Protein AF-A0A9W6A9F7-F1 (afdb_monomer)

pLDDT: mean 88.45, std 12.08, range [47.81, 97.75]

Solvent-accessible surface area (backbone atoms only — not comparable to full-atom values): 6933 Å² total; per-residue (Å²): 135,86,54,70,68,60,53,50,41,49,53,44,47,52,55,32,26,45,53,51,23,49,41,34,26,75,64,40,78,90,40,88,52,56,40,93,69,61,59,60,71,52,49,72,89,72,50,37,42,78,49,61,44,78,89,56,51,74,71,49,76,51,50,75,89,75,54,53,61,64,56,32,53,50,53,50,51,32,45,75,72,60,46,34,46,47,40,75,44,72,75,76,40,67,64,59,57,48,50,50,53,48,52,53,51,53,54,49,51,52,55,51,54,51,58,60,61,76,74,113

Structure (mmCIF, N/CA/C/O backbone):
data_AF-A0A9W6A9F7-F1
#
_entry.id   AF-A0A9W6A9F7-F1
#
loop_
_atom_site.group_PDB
_atom_site.id
_atom_site.type_symbol
_atom_site.label_atom_id
_atom_site.label_alt_id
_atom_site.label_comp_id
_atom_site.label_asym_id
_atom_site.label_entity_id
_atom_site.label_seq_id
_atom_site.pdbx_PDB_ins_code
_atom_site.Cartn_x
_atom_site.Cartn_y
_atom_site.Cartn_z
_atom_site.occupancy
_atom_site.B_iso_or_equiv
_atom_site.auth_seq_id
_atom_site.auth_comp_id
_atom_site.auth_asym_id
_atom_site.auth_atom_id
_atom_site.pdbx_PDB_model_num
ATOM 1 N N . MET A 1 1 ? 3.129 -8.636 -30.790 1.00 47.81 1 MET A N 1
ATOM 2 C CA . MET A 1 1 ? 4.539 -8.661 -30.333 1.00 47.81 1 MET A CA 1
ATOM 3 C C . MET A 1 1 ? 4.709 -7.669 -29.187 1.00 47.81 1 MET A C 1
ATOM 5 O O . MET A 1 1 ? 4.342 -6.515 -29.355 1.00 47.81 1 MET A O 1
ATOM 9 N N . SER A 1 2 ? 5.187 -8.089 -28.011 1.00 60.94 2 SER A N 1
ATOM 10 C CA . SER A 1 2 ? 5.415 -7.162 -26.888 1.00 60.94 2 SER A CA 1
ATOM 11 C C . SER A 1 2 ? 6.690 -6.348 -27.120 1.00 60.94 2 SER A C 1
ATOM 13 O O . SER A 1 2 ? 7.779 -6.919 -27.130 1.00 60.94 2 SER A O 1
ATOM 15 N N . ASN A 1 3 ? 6.548 -5.031 -27.284 1.00 78.94 3 ASN A N 1
ATOM 16 C CA . ASN A 1 3 ? 7.659 -4.080 -27.389 1.00 78.94 3 ASN A CA 1
ATOM 17 C C . ASN A 1 3 ? 8.548 -4.157 -26.118 1.00 78.94 3 ASN A C 1
ATOM 19 O O . ASN A 1 3 ? 7.986 -4.183 -25.016 1.00 78.94 3 ASN A O 1
ATOM 23 N N . PRO A 1 4 ? 9.893 -4.213 -26.226 1.00 76.12 4 PRO A N 1
ATOM 24 C CA . PRO A 1 4 ? 10.819 -4.226 -25.087 1.00 76.12 4 PRO A CA 1
ATOM 25 C C . PRO A 1 4 ? 10.493 -3.231 -23.962 1.00 76.12 4 PRO A C 1
ATOM 27 O O . PRO A 1 4 ? 10.542 -3.608 -22.793 1.00 76.12 4 PRO A O 1
ATOM 30 N N . GLY A 1 5 ? 10.047 -2.011 -24.287 1.00 75.75 5 GLY A N 1
ATOM 31 C CA . GLY A 1 5 ? 9.649 -1.018 -23.278 1.00 75.75 5 GLY A CA 1
ATOM 32 C C . GLY A 1 5 ? 8.469 -1.462 -22.400 1.00 75.75 5 GLY A C 1
ATOM 33 O O . GLY A 1 5 ? 8.479 -1.263 -21.185 1.00 75.75 5 GLY A O 1
ATOM 34 N N . ASN A 1 6 ? 7.486 -2.156 -22.981 1.00 79.50 6 ASN A N 1
ATOM 35 C CA . ASN A 1 6 ? 6.333 -2.682 -22.241 1.00 79.50 6 ASN A CA 1
ATOM 36 C C . ASN A 1 6 ? 6.716 -3.874 -21.358 1.00 79.50 6 ASN A C 1
ATOM 38 O O . ASN A 1 6 ? 6.148 -4.045 -20.279 1.00 79.50 6 ASN A O 1
ATOM 42 N N . LYS A 1 7 ? 7.687 -4.688 -21.796 1.00 84.44 7 LYS A N 1
ATOM 43 C CA . LYS A 1 7 ? 8.247 -5.767 -20.970 1.00 84.44 7 LYS A CA 1
ATOM 44 C C . LYS A 1 7 ? 8.987 -5.188 -19.766 1.00 84.44 7 LYS A C 1
ATOM 46 O O . LYS A 1 7 ? 8.731 -5.626 -18.650 1.00 84.44 7 LYS A O 1
ATOM 51 N N . ASN A 1 8 ? 9.813 -4.165 -19.986 1.00 88.19 8 ASN A N 1
ATOM 52 C CA . ASN A 1 8 ? 10.547 -3.501 -18.915 1.00 88.19 8 ASN A CA 1
ATOM 53 C C . ASN A 1 8 ? 9.595 -2.883 -17.882 1.00 88.19 8 ASN A C 1
ATOM 55 O O . ASN A 1 8 ? 9.690 -3.174 -16.697 1.00 88.19 8 ASN A O 1
ATOM 59 N N . ARG A 1 9 ? 8.584 -2.129 -18.336 1.00 88.38 9 ARG A N 1
ATOM 60 C CA . ARG A 1 9 ? 7.567 -1.554 -17.440 1.00 88.38 9 ARG A CA 1
ATOM 61 C C . ARG A 1 9 ? 6.843 -2.619 -16.614 1.00 88.38 9 ARG A C 1
ATOM 63 O O . ARG A 1 9 ? 6.527 -2.376 -15.453 1.00 88.38 9 ARG A O 1
ATOM 70 N N . ARG A 1 10 ? 6.556 -3.788 -17.198 1.00 90.62 10 ARG A N 1
ATOM 71 C CA . ARG A 1 10 ? 5.928 -4.895 -16.466 1.00 90.62 10 ARG A CA 1
ATOM 72 C C . ARG A 1 10 ? 6.836 -5.413 -15.350 1.00 90.62 10 ARG A C 1
ATOM 74 O O . ARG A 1 10 ? 6.352 -5.535 -14.233 1.00 90.62 10 ARG A O 1
ATOM 81 N N . ILE A 1 11 ? 8.107 -5.678 -15.650 1.00 92.62 11 ILE A N 1
ATOM 82 C CA . ILE A 1 11 ? 9.093 -6.151 -14.664 1.00 92.62 11 ILE A CA 1
ATOM 83 C C . ILE A 1 11 ? 9.212 -5.142 -13.519 1.00 92.62 11 ILE A C 1
ATOM 85 O O . ILE A 1 11 ? 9.083 -5.503 -12.356 1.00 92.62 11 ILE A O 1
ATOM 89 N N . GLU A 1 12 ? 9.356 -3.860 -13.848 1.00 94.19 12 GLU A N 1
ATOM 90 C CA . GLU A 1 12 ? 9.500 -2.800 -12.848 1.00 94.19 12 GLU A CA 1
ATOM 91 C C . GLU A 1 12 ? 8.270 -2.663 -11.946 1.00 94.19 12 GLU A C 1
ATOM 93 O O . GLU A 1 12 ? 8.399 -2.491 -10.731 1.00 94.19 12 GLU A O 1
ATOM 98 N N . ARG A 1 13 ? 7.072 -2.817 -12.520 1.00 94.81 13 ARG A N 1
ATOM 99 C CA . ARG A 1 13 ? 5.820 -2.846 -11.762 1.00 94.81 13 ARG A CA 1
ATOM 100 C C . ARG A 1 13 ? 5.747 -4.042 -10.818 1.00 94.81 13 ARG A C 1
ATOM 102 O O . ARG A 1 13 ? 5.282 -3.889 -9.691 1.00 94.81 13 ARG A O 1
ATOM 109 N N . ASP A 1 14 ? 6.139 -5.220 -11.290 1.00 95.19 14 ASP A N 1
ATOM 110 C CA . ASP A 1 14 ? 6.059 -6.454 -10.509 1.00 95.19 14 ASP A CA 1
ATOM 111 C C . ASP A 1 14 ? 7.066 -6.392 -9.338 1.00 95.19 14 ASP A C 1
ATOM 113 O O . ASP A 1 14 ? 6.663 -6.560 -8.187 1.00 95.19 14 ASP A O 1
ATOM 117 N N . ASN A 1 15 ? 8.299 -5.934 -9.585 1.00 95.81 15 ASN A N 1
ATOM 118 C CA . ASN A 1 15 ? 9.304 -5.662 -8.546 1.00 95.81 15 ASN A CA 1
ATOM 119 C C . ASN A 1 15 ? 8.834 -4.611 -7.519 1.00 95.81 15 ASN A C 1
ATOM 121 O O . ASN A 1 15 ? 9.072 -4.735 -6.320 1.00 95.81 15 ASN A O 1
ATOM 125 N N . CYS A 1 16 ? 8.171 -3.542 -7.975 1.00 97.06 16 CYS A N 1
ATOM 126 C CA . CYS A 1 16 ? 7.613 -2.517 -7.086 1.00 97.06 16 CYS A CA 1
ATOM 127 C C . CYS A 1 16 ? 6.518 -3.093 -6.178 1.00 97.06 16 CYS A C 1
ATOM 129 O O . CYS A 1 16 ? 6.500 -2.829 -4.977 1.00 97.06 16 CYS A O 1
ATOM 131 N N . ARG A 1 17 ? 5.638 -3.936 -6.726 1.00 97.38 17 ARG A N 1
ATOM 132 C CA . ARG A 1 17 ? 4.592 -4.616 -5.953 1.00 97.38 17 ARG A CA 1
ATOM 133 C C . ARG A 1 17 ? 5.150 -5.562 -4.902 1.00 97.38 17 ARG A C 1
ATOM 135 O O . ARG A 1 17 ? 4.605 -5.610 -3.804 1.00 97.38 17 ARG A O 1
ATOM 142 N N . GLU A 1 18 ? 6.212 -6.291 -5.222 1.00 97.75 18 GLU A N 1
ATOM 143 C CA . GLU A 1 18 ? 6.905 -7.145 -4.256 1.00 97.75 18 GLU A CA 1
ATOM 144 C C . GLU A 1 18 ? 7.505 -6.322 -3.115 1.00 97.75 18 GLU A C 1
ATOM 146 O O . GLU A 1 18 ? 7.294 -6.652 -1.950 1.00 97.75 18 GLU A O 1
ATOM 151 N N . ALA A 1 19 ? 8.168 -5.206 -3.428 1.00 97.75 19 ALA A N 1
ATOM 152 C CA . ALA A 1 19 ? 8.736 -4.318 -2.417 1.00 97.75 19 ALA A CA 1
ATOM 153 C C . ALA A 1 19 ? 7.665 -3.720 -1.488 1.00 97.75 19 ALA A C 1
ATOM 155 O O . ALA A 1 19 ? 7.834 -3.718 -0.270 1.00 97.75 19 ALA A O 1
ATOM 156 N N . LEU A 1 20 ? 6.542 -3.258 -2.046 1.00 97.69 20 LEU A N 1
ATOM 157 C CA . LEU A 1 20 ? 5.425 -2.724 -1.262 1.00 97.69 20 LEU A CA 1
ATOM 158 C C . LEU A 1 20 ? 4.765 -3.811 -0.401 1.00 97.69 20 LEU A C 1
ATOM 160 O O . LEU A 1 20 ? 4.478 -3.578 0.767 1.00 97.69 20 LEU A O 1
ATOM 164 N N . SER A 1 21 ? 4.546 -5.003 -0.966 1.00 97.50 21 SER A N 1
ATOM 165 C CA . SER A 1 21 ? 3.999 -6.165 -0.252 1.00 97.50 21 SER A CA 1
ATOM 166 C C . SER A 1 21 ? 4.877 -6.548 0.936 1.00 97.50 21 SER A C 1
ATOM 168 O O . SER A 1 21 ? 4.381 -6.708 2.051 1.00 97.50 21 SER A O 1
ATOM 170 N N . LYS A 1 22 ? 6.192 -6.611 0.710 1.00 97.06 22 LYS A N 1
ATOM 171 C CA . LYS A 1 22 ? 7.169 -6.865 1.761 1.00 97.06 22 LYS A CA 1
ATOM 172 C C . LYS A 1 22 ? 7.130 -5.778 2.833 1.00 97.06 22 LYS A C 1
ATOM 174 O O . LYS A 1 22 ? 7.095 -6.110 4.004 1.00 97.06 22 LYS A O 1
ATOM 179 N N . ASN A 1 23 ? 7.072 -4.499 2.458 1.00 97.44 23 ASN A N 1
ATOM 180 C CA . ASN A 1 23 ? 6.996 -3.412 3.436 1.00 97.44 23 ASN A CA 1
ATOM 181 C C . ASN A 1 23 ? 5.730 -3.485 4.302 1.00 97.44 23 ASN A C 1
ATOM 183 O O . ASN A 1 23 ? 5.808 -3.250 5.502 1.00 97.44 23 ASN A O 1
ATOM 187 N N . ILE A 1 24 ? 4.584 -3.858 3.719 1.00 96.88 24 ILE A N 1
ATOM 188 C CA . ILE A 1 24 ? 3.353 -4.105 4.483 1.00 96.88 24 ILE A CA 1
ATOM 189 C C . ILE A 1 24 ? 3.586 -5.198 5.525 1.00 96.88 24 ILE A C 1
ATOM 191 O O . ILE A 1 24 ? 3.236 -4.999 6.682 1.00 96.88 24 ILE A O 1
ATOM 195 N N . TYR A 1 25 ? 4.197 -6.314 5.130 1.00 95.88 25 TYR A N 1
ATOM 196 C CA . TYR A 1 25 ? 4.510 -7.405 6.050 1.00 95.88 25 TYR A CA 1
ATOM 197 C C . TYR A 1 25 ? 5.516 -6.984 7.131 1.00 95.88 25 TYR A C 1
ATOM 199 O O . TYR A 1 25 ? 5.280 -7.215 8.310 1.00 95.88 25 TYR A O 1
ATOM 207 N N . ASP A 1 26 ? 6.602 -6.312 6.749 1.00 95.62 26 ASP A N 1
ATOM 208 C CA . ASP A 1 26 ? 7.660 -5.881 7.667 1.00 95.62 26 ASP A CA 1
ATOM 209 C C . ASP A 1 26 ? 7.143 -4.861 8.703 1.00 95.62 26 ASP A C 1
ATOM 211 O O . ASP A 1 26 ? 7.601 -4.857 9.844 1.00 95.62 26 ASP A O 1
ATOM 215 N N . MET A 1 27 ? 6.196 -3.991 8.324 1.00 95.12 27 MET A N 1
ATOM 216 C CA . MET A 1 27 ? 5.614 -2.983 9.223 1.00 95.12 27 MET A CA 1
ATOM 217 C C . MET A 1 27 ? 4.428 -3.514 10.036 1.00 95.12 27 MET A C 1
ATOM 219 O O . MET A 1 27 ? 4.197 -3.063 11.158 1.00 95.12 27 MET A O 1
ATOM 223 N N . LEU A 1 28 ? 3.646 -4.432 9.465 1.00 93.25 28 LEU A N 1
ATOM 224 C CA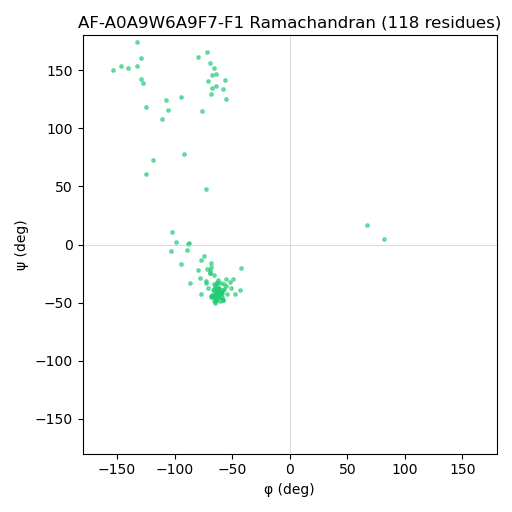 . LEU A 1 28 ? 2.380 -4.924 10.008 1.00 93.25 28 LEU A CA 1
ATOM 225 C C . LEU A 1 28 ? 2.447 -6.454 10.120 1.00 93.25 28 LEU A C 1
ATOM 227 O O . LEU A 1 28 ? 1.678 -7.137 9.462 1.00 93.25 28 LEU A O 1
ATOM 231 N N . SER A 1 29 ? 3.385 -6.986 10.908 1.00 86.19 29 SER A N 1
ATOM 232 C CA . SER A 1 29 ? 3.836 -8.396 10.964 1.00 86.19 29 SER A CA 1
ATOM 233 C C . SER A 1 29 ? 2.775 -9.514 10.915 1.00 86.19 29 SER A C 1
ATOM 235 O O . SER A 1 29 ? 3.098 -10.657 10.608 1.00 86.19 29 SER A O 1
ATOM 237 N N . ASP A 1 30 ? 1.517 -9.224 11.226 1.00 83.56 30 ASP A N 1
ATOM 238 C CA . ASP A 1 30 ? 0.351 -10.112 11.152 1.00 83.56 30 ASP A CA 1
ATOM 239 C C . ASP A 1 30 ? -0.350 -10.107 9.781 1.00 83.56 30 ASP A C 1
ATOM 241 O O . ASP A 1 30 ? -1.356 -10.792 9.583 1.00 83.56 30 ASP A O 1
ATOM 245 N N . LYS A 1 31 ? 0.159 -9.333 8.821 1.00 86.50 31 LYS A N 1
ATOM 246 C CA . LYS A 1 31 ? -0.541 -9.025 7.587 1.00 86.50 31 LYS A CA 1
ATOM 247 C C . LYS A 1 31 ? 0.242 -9.369 6.337 1.00 86.50 31 LYS A C 1
ATOM 249 O O . LYS A 1 31 ? 1.252 -8.761 5.993 1.00 86.50 31 LYS A O 1
ATOM 254 N N . VAL A 1 32 ? -0.345 -10.276 5.565 1.00 91.44 32 VAL A N 1
ATOM 255 C CA . VAL A 1 32 ? 0.193 -10.719 4.283 1.00 91.44 32 VAL A CA 1
ATOM 256 C C . VAL A 1 32 ? -0.709 -10.221 3.158 1.00 91.44 32 VAL A C 1
ATOM 258 O O . VAL A 1 32 ? -1.815 -10.717 2.955 1.00 91.44 32 VAL A O 1
ATOM 261 N N . VAL A 1 33 ? -0.229 -9.234 2.401 1.00 94.00 33 VAL A N 1
ATOM 262 C CA . VAL A 1 33 ? -0.891 -8.760 1.177 1.00 94.00 33 VAL A CA 1
ATOM 263 C C . VAL A 1 33 ? -0.098 -9.270 -0.013 1.00 94.00 33 VAL A C 1
ATOM 265 O O . VAL A 1 33 ? 1.045 -8.869 -0.203 1.00 94.00 33 VAL A O 1
ATOM 268 N N . ALA A 1 34 ? -0.693 -10.135 -0.836 1.00 96.00 34 ALA A N 1
ATOM 269 C CA . ALA A 1 34 ? -0.039 -10.614 -2.053 1.00 96.00 34 ALA A CA 1
ATOM 270 C C . ALA A 1 34 ? 0.364 -9.430 -2.963 1.00 96.00 34 ALA A C 1
ATOM 272 O O . ALA A 1 34 ? -0.438 -8.504 -3.116 1.00 96.00 34 ALA A O 1
ATOM 273 N N . PRO A 1 35 ? 1.527 -9.463 -3.646 1.00 96.25 35 PRO A N 1
ATOM 274 C CA . PRO A 1 35 ? 1.980 -8.369 -4.516 1.00 96.25 35 PRO A CA 1
ATOM 275 C C . PRO A 1 35 ? 0.927 -7.905 -5.538 1.00 96.25 35 PRO A C 1
ATOM 277 O O . PRO A 1 35 ? 0.749 -6.713 -5.782 1.00 96.25 35 PRO A O 1
ATOM 280 N N . SER A 1 36 ? 0.152 -8.838 -6.097 1.00 94.81 36 SER A N 1
ATOM 281 C CA . SER A 1 36 ? -0.925 -8.549 -7.056 1.00 94.81 36 SER A CA 1
ATOM 282 C C . SER A 1 36 ? -2.135 -7.816 -6.457 1.00 94.81 36 SER A C 1
ATOM 284 O O . SER A 1 36 ? -2.943 -7.268 -7.208 1.00 94.81 36 SER A O 1
ATOM 286 N N . LYS A 1 37 ? -2.266 -7.804 -5.126 1.00 95.19 37 LYS A N 1
ATOM 287 C CA . LYS A 1 37 ? -3.352 -7.176 -4.360 1.00 95.19 37 LYS A CA 1
ATOM 288 C C . LYS A 1 37 ? -2.948 -5.853 -3.711 1.00 95.19 37 LYS A C 1
ATOM 290 O O . LYS A 1 37 ? -3.811 -5.169 -3.171 1.00 95.19 37 LYS A O 1
ATOM 295 N N . VAL A 1 38 ? -1.674 -5.468 -3.789 1.00 96.06 38 VAL A N 1
ATOM 296 C CA . VAL A 1 38 ? -1.205 -4.177 -3.279 1.00 96.06 38 VAL A CA 1
ATOM 297 C C . VAL A 1 38 ? -1.856 -3.025 -4.051 1.00 96.06 38 VAL A C 1
ATOM 299 O O . VAL A 1 38 ? -1.932 -3.032 -5.284 1.00 96.06 38 VAL A O 1
ATOM 302 N N . ARG A 1 39 ? -2.296 -2.009 -3.308 1.00 95.62 39 ARG A N 1
ATOM 303 C CA . ARG A 1 39 ? -2.931 -0.782 -3.786 1.00 95.62 39 ARG A CA 1
ATOM 304 C C . ARG A 1 39 ? -2.190 0.415 -3.194 1.00 95.62 39 ARG A C 1
ATOM 306 O O . ARG A 1 39 ? -1.844 0.421 -2.018 1.00 95.62 39 ARG A O 1
ATOM 313 N N . LEU A 1 40 ? -1.985 1.451 -4.003 1.00 95.88 40 LEU A N 1
ATOM 314 C CA . LEU A 1 40 ? -1.495 2.747 -3.508 1.00 95.88 40 LEU A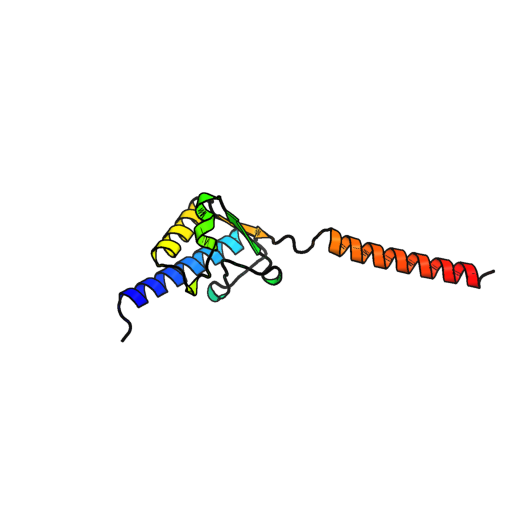 CA 1
ATOM 315 C C . LEU A 1 40 ? -2.611 3.574 -2.869 1.00 95.88 40 LEU A C 1
ATOM 317 O O . LEU A 1 40 ? -2.351 4.424 -2.034 1.00 95.88 40 LEU A O 1
ATOM 321 N N . GLN A 1 41 ? -3.857 3.277 -3.229 1.00 94.38 41 GLN A N 1
ATOM 322 C CA . GLN A 1 41 ? -5.059 3.847 -2.632 1.00 94.38 41 GLN A CA 1
ATOM 323 C C . GLN A 1 41 ? -5.857 2.691 -2.014 1.00 94.38 41 GLN A C 1
ATOM 325 O O . GLN A 1 41 ? -6.808 2.203 -2.634 1.00 94.38 41 GLN A O 1
ATOM 330 N N . PRO A 1 42 ? -5.383 2.128 -0.887 1.00 94.00 42 PRO A N 1
ATOM 331 C CA . PRO A 1 42 ? -6.089 1.058 -0.206 1.00 94.00 42 PRO A CA 1
ATOM 332 C C . PRO A 1 42 ? -7.402 1.578 0.381 1.00 94.00 42 PRO A C 1
ATOM 334 O O . PRO A 1 42 ? -7.521 2.726 0.805 1.00 94.00 42 PRO A O 1
ATOM 337 N N . SER A 1 43 ? -8.403 0.711 0.382 1.00 90.81 43 SER A N 1
ATOM 338 C CA . SER A 1 43 ? -9.654 0.924 1.092 1.00 90.81 43 SER A CA 1
ATOM 339 C C . SER A 1 43 ? -9.490 0.596 2.578 1.00 90.81 43 SER A C 1
ATOM 341 O O . SER A 1 43 ? -8.615 -0.191 2.948 1.00 90.81 43 SER A O 1
ATOM 343 N N . PRO A 1 44 ? -10.399 1.089 3.431 1.00 86.38 44 PRO A N 1
ATOM 344 C CA . PRO A 1 44 ? -10.475 0.675 4.821 1.00 86.38 44 PRO A CA 1
ATOM 345 C C . PRO A 1 44 ? -10.434 -0.849 5.044 1.00 86.38 44 PRO A C 1
ATOM 347 O O . PRO A 1 44 ? -9.702 -1.347 5.899 1.00 86.38 44 PRO A O 1
ATOM 350 N N . SER A 1 45 ? -11.163 -1.605 4.220 1.00 87.56 45 SER A N 1
ATOM 351 C CA . SER A 1 45 ? -11.215 -3.070 4.285 1.00 87.56 45 SER A CA 1
ATOM 352 C C . SER A 1 45 ? -9.914 -3.761 3.890 1.00 87.56 45 SER A C 1
ATOM 354 O O . SER A 1 45 ? -9.711 -4.917 4.251 1.00 87.56 45 SER A O 1
ATOM 356 N N . ASP A 1 46 ? -9.021 -3.079 3.165 1.00 90.38 46 ASP A N 1
ATOM 357 C CA . ASP A 1 46 ? -7.703 -3.636 2.879 1.00 90.38 46 ASP A CA 1
ATOM 358 C C . ASP A 1 46 ? -6.855 -3.693 4.150 1.00 90.38 46 ASP A C 1
ATOM 360 O O . ASP A 1 46 ? -5.933 -4.498 4.185 1.00 90.38 46 ASP A O 1
ATOM 364 N N . GLY A 1 47 ? -7.165 -2.886 5.181 1.00 90.12 47 GLY A N 1
ATOM 365 C CA . GLY A 1 47 ? -6.625 -2.906 6.548 1.00 90.12 47 GLY A CA 1
ATOM 366 C C . GLY A 1 47 ? -5.273 -2.196 6.746 1.00 90.12 47 GLY A C 1
ATOM 367 O O . GLY A 1 47 ? -4.589 -2.445 7.739 1.00 90.12 47 GLY A O 1
ATOM 368 N N . TYR A 1 48 ? -4.750 -1.540 5.709 1.00 94.19 48 TYR A N 1
ATOM 369 C CA . TYR A 1 48 ? -3.478 -0.810 5.739 1.00 94.19 48 TYR A CA 1
ATOM 370 C C . TYR A 1 48 ? -3.629 0.479 4.950 1.00 94.19 48 TYR A C 1
ATOM 372 O O . TYR A 1 48 ? -4.434 0.551 4.025 1.00 94.19 48 TYR A O 1
ATOM 380 N N . GLU A 1 49 ? -2.851 1.476 5.326 1.00 95.38 49 GLU A N 1
ATOM 381 C CA . GLU A 1 49 ? -2.735 2.747 4.628 1.00 95.38 49 GLU A CA 1
ATOM 382 C C . GLU A 1 49 ? -1.256 3.103 4.471 1.00 95.38 49 GLU A C 1
ATOM 384 O O . GLU A 1 49 ? -0.375 2.387 4.955 1.00 95.38 49 GLU A O 1
ATOM 389 N N . TRP A 1 50 ? -0.979 4.180 3.744 1.00 96.12 50 TRP A N 1
ATOM 390 C CA . TRP A 1 50 ? 0.381 4.644 3.507 1.00 96.12 50 TRP A CA 1
ATOM 391 C C . TRP A 1 50 ? 0.646 5.913 4.306 1.00 96.12 50 TRP A C 1
ATOM 393 O O . TRP A 1 50 ? -0.041 6.916 4.134 1.00 96.12 50 TRP A O 1
ATOM 403 N N . SER A 1 51 ? 1.688 5.877 5.132 1.00 95.50 51 SER A N 1
ATOM 404 C CA . SER A 1 51 ? 2.294 7.069 5.716 1.00 95.50 51 SER A CA 1
ATOM 405 C C . SER A 1 51 ? 3.466 7.489 4.836 1.00 95.50 51 SER A C 1
ATOM 407 O O . SER A 1 51 ? 4.335 6.669 4.530 1.00 95.50 51 SER A O 1
ATOM 409 N N . TYR A 1 52 ? 3.483 8.747 4.405 1.00 96.31 52 TYR A N 1
ATOM 410 C CA . TYR A 1 52 ? 4.504 9.271 3.505 1.00 96.31 52 TYR A CA 1
ATOM 411 C C . TYR A 1 52 ? 4.818 10.743 3.778 1.00 96.31 52 TYR A C 1
ATOM 413 O O . TYR A 1 52 ? 3.971 11.493 4.267 1.00 96.31 52 TYR A O 1
ATOM 421 N N . LYS A 1 53 ? 6.042 11.169 3.444 1.00 94.81 53 LYS A N 1
ATOM 422 C CA . LYS A 1 53 ? 6.421 12.592 3.436 1.00 94.81 53 LYS A CA 1
ATOM 423 C C . LYS A 1 53 ? 5.645 13.345 2.353 1.00 94.81 53 LYS A C 1
ATOM 425 O O . LYS A 1 53 ? 5.315 12.780 1.314 1.00 94.81 53 LYS A O 1
ATOM 430 N N . GLU A 1 54 ? 5.406 14.641 2.555 1.00 93.00 54 GLU A N 1
ATOM 431 C CA . GLU A 1 54 ? 4.658 15.470 1.596 1.00 93.00 54 GLU A CA 1
ATOM 432 C C . GLU A 1 54 ? 5.284 15.472 0.186 1.00 93.00 54 GLU A C 1
ATOM 434 O O . GLU A 1 54 ? 4.548 15.444 -0.806 1.00 93.00 54 GLU A O 1
ATOM 439 N N . SER A 1 55 ? 6.621 15.392 0.093 1.00 93.38 55 SER A N 1
ATOM 440 C CA . SER A 1 55 ? 7.365 15.251 -1.171 1.00 93.38 55 SER A CA 1
ATOM 441 C C . SER A 1 55 ? 6.911 14.042 -2.000 1.00 93.38 55 SER A C 1
ATOM 443 O O . SER A 1 55 ? 6.793 14.134 -3.222 1.00 93.38 55 SER A O 1
ATOM 445 N N . GLU A 1 56 ? 6.542 12.947 -1.335 1.00 95.31 56 GLU A N 1
ATOM 446 C CA . GLU A 1 56 ? 6.158 11.674 -1.957 1.00 95.31 56 GLU A CA 1
ATOM 447 C C . GLU A 1 56 ? 4.659 11.584 -2.273 1.00 95.31 56 GLU A C 1
ATOM 449 O O . GLU A 1 56 ? 4.202 10.629 -2.903 1.00 95.31 56 GLU A O 1
ATOM 454 N N . SER A 1 57 ? 3.859 12.582 -1.874 1.00 94.12 57 SER A N 1
ATOM 455 C CA . SER A 1 57 ? 2.395 12.568 -2.039 1.00 94.12 57 SER A CA 1
ATOM 456 C C . SER A 1 57 ? 1.946 12.350 -3.487 1.00 94.12 57 SER A C 1
ATOM 458 O O . SER A 1 57 ? 0.891 11.772 -3.757 1.00 94.12 57 SER A O 1
ATOM 460 N N . HIS A 1 58 ? 2.756 12.795 -4.445 1.00 94.44 58 HIS A N 1
ATOM 461 C CA . HIS A 1 58 ? 2.475 12.672 -5.865 1.00 94.44 58 HIS A CA 1
ATOM 462 C C . HIS A 1 58 ? 2.464 11.209 -6.353 1.00 94.44 58 HIS A C 1
ATOM 464 O O . HIS A 1 58 ? 1.731 10.902 -7.299 1.00 94.44 58 HIS A O 1
ATOM 470 N N . LEU A 1 59 ? 3.182 10.302 -5.678 1.00 95.94 59 LEU A N 1
ATOM 471 C CA . LEU A 1 59 ? 3.241 8.872 -6.004 1.00 95.94 59 LEU A CA 1
ATOM 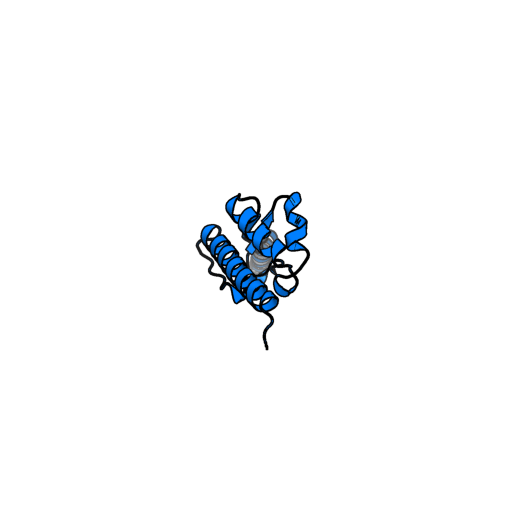472 C C . LEU A 1 59 ? 1.920 8.143 -5.712 1.00 95.94 59 LEU A C 1
ATOM 474 O O . LEU A 1 59 ? 1.610 7.150 -6.368 1.00 95.94 59 LEU A O 1
ATOM 478 N N . PHE A 1 60 ? 1.105 8.665 -4.790 1.00 95.75 60 PHE A N 1
ATOM 479 C CA . PHE A 1 60 ? -0.149 8.046 -4.334 1.00 95.75 60 PHE A CA 1
ATOM 480 C C . PHE A 1 60 ? -1.406 8.617 -5.009 1.00 95.75 60 PHE A C 1
ATOM 482 O O . PHE A 1 60 ? -2.527 8.189 -4.729 1.00 95.75 60 PHE A O 1
ATOM 489 N N . LYS A 1 61 ? -1.248 9.561 -5.947 1.00 94.00 61 LYS A N 1
ATOM 490 C CA . LYS A 1 61 ? -2.376 10.179 -6.673 1.00 94.00 61 LYS A CA 1
ATOM 491 C C . LYS A 1 61 ? -3.042 9.239 -7.681 1.00 94.00 61 LYS A C 1
ATOM 493 O O . LYS A 1 61 ? -4.178 9.486 -8.075 1.00 94.00 61 LYS A O 1
ATOM 498 N N . LYS A 1 62 ? -2.337 8.195 -8.126 1.00 94.19 62 LYS A N 1
ATOM 499 C CA . LYS A 1 62 ? -2.790 7.267 -9.171 1.00 94.19 62 LYS A CA 1
ATOM 500 C C . LYS A 1 62 ? -2.572 5.811 -8.761 1.00 94.19 62 LYS A C 1
ATOM 502 O O . LYS A 1 62 ? -1.645 5.519 -8.004 1.00 94.19 62 LYS A O 1
ATOM 507 N N . PRO A 1 63 ? -3.369 4.869 -9.291 1.00 94.19 63 PRO A N 1
ATOM 508 C CA . PRO A 1 63 ? -3.156 3.449 -9.049 1.00 94.19 63 PRO A CA 1
ATOM 509 C C . PRO A 1 63 ? -1.884 2.934 -9.742 1.00 94.19 63 PRO A C 1
ATOM 511 O O . PRO A 1 63 ? -1.462 3.446 -10.781 1.00 94.19 63 PRO A O 1
ATOM 514 N N . LEU A 1 64 ? -1.319 1.834 -9.223 1.00 92.88 64 LEU A N 1
ATOM 515 C CA . LEU A 1 64 ? -0.098 1.202 -9.755 1.00 92.88 64 LEU A CA 1
ATOM 516 C C . LEU A 1 64 ? -0.162 0.906 -11.257 1.00 92.88 64 LEU A C 1
ATOM 518 O O . LEU A 1 64 ? 0.865 0.934 -11.923 1.00 92.88 64 LEU A O 1
ATOM 522 N N . SER A 1 65 ? -1.335 0.590 -11.808 1.00 89.62 65 SER A N 1
ATOM 523 C CA . SER A 1 65 ? -1.510 0.307 -13.239 1.00 89.62 65 SER A CA 1
ATOM 524 C C . SER A 1 65 ? -1.172 1.500 -14.135 1.00 89.62 65 SER A C 1
ATOM 526 O O . SER A 1 65 ? -0.689 1.302 -15.251 1.00 89.62 65 SER A O 1
ATOM 528 N N . GLU A 1 66 ? -1.385 2.718 -13.643 1.00 92.31 66 GLU A N 1
ATOM 529 C CA . GLU A 1 66 ? -1.244 3.954 -14.415 1.00 92.31 66 GLU A CA 1
ATOM 530 C C . GLU A 1 66 ? 0.136 4.601 -14.270 1.00 92.31 66 GLU A C 1
ATOM 532 O O . GLU A 1 66 ? 0.524 5.414 -15.108 1.00 92.31 66 GLU A O 1
ATOM 537 N N . LEU A 1 67 ? 0.906 4.208 -13.256 1.00 92.88 67 LEU A N 1
ATOM 538 C CA . LEU A 1 67 ? 2.218 4.782 -12.974 1.00 92.88 67 LEU A CA 1
ATOM 539 C C . LEU A 1 67 ? 3.252 4.530 -14.073 1.00 92.88 67 LEU A C 1
ATOM 541 O O . LEU A 1 67 ? 3.262 3.488 -14.724 1.00 92.88 67 LEU A O 1
ATOM 545 N N . SER A 1 68 ? 4.156 5.491 -14.254 1.00 93.00 68 SER A N 1
ATOM 546 C CA . SER A 1 68 ? 5.306 5.336 -15.143 1.00 93.00 68 SER A CA 1
ATOM 547 C C . SER A 1 68 ? 6.346 4.374 -14.552 1.00 93.00 68 SER A C 1
ATOM 549 O O . SER A 1 68 ? 6.329 4.079 -13.358 1.00 93.00 68 SER A O 1
ATOM 551 N N . THR A 1 69 ? 7.290 3.921 -15.380 1.00 93.69 69 THR A N 1
ATOM 552 C CA . THR A 1 69 ? 8.433 3.132 -14.902 1.00 93.69 69 THR A CA 1
ATOM 553 C C . THR A 1 69 ? 9.252 3.883 -13.848 1.00 93.69 69 THR A C 1
ATOM 555 O O . THR A 1 69 ? 9.657 3.279 -12.861 1.00 93.69 69 THR A O 1
ATOM 558 N N . ASN A 1 70 ? 9.440 5.196 -14.015 1.00 94.12 70 ASN A N 1
ATOM 559 C CA . ASN A 1 70 ? 10.196 6.012 -13.063 1.00 94.12 70 ASN A CA 1
ATOM 560 C C . ASN A 1 70 ? 9.498 6.067 -11.703 1.00 94.12 70 ASN A C 1
ATOM 562 O O . ASN A 1 70 ? 10.154 5.887 -10.687 1.00 94.12 70 ASN A O 1
ATOM 566 N N . ASN A 1 71 ? 8.168 6.186 -11.684 1.00 96.44 71 ASN A N 1
ATOM 567 C CA . ASN A 1 71 ? 7.408 6.203 -10.434 1.00 96.44 71 ASN A CA 1
ATOM 568 C C . ASN A 1 71 ? 7.551 4.871 -9.669 1.00 96.44 71 ASN A C 1
ATOM 570 O O . ASN A 1 71 ? 7.532 4.865 -8.445 1.00 96.44 71 ASN A O 1
ATOM 574 N N . TYR A 1 72 ? 7.695 3.731 -10.364 1.00 95.88 72 TYR A N 1
ATOM 575 C CA . TYR A 1 72 ? 7.971 2.448 -9.699 1.00 95.88 72 TYR A CA 1
ATOM 576 C C . TYR A 1 72 ? 9.351 2.416 -9.044 1.00 95.88 72 TYR A C 1
ATOM 578 O O . TYR A 1 72 ? 9.493 1.844 -7.965 1.00 95.88 72 TYR A O 1
ATOM 586 N N . ILE A 1 73 ? 10.360 2.998 -9.697 1.00 94.94 73 ILE A N 1
ATOM 587 C CA . ILE A 1 73 ? 11.717 3.106 -9.153 1.00 94.94 73 ILE A CA 1
ATOM 588 C C . ILE A 1 73 ? 11.703 4.028 -7.931 1.00 94.94 73 ILE A C 1
ATOM 590 O O . ILE A 1 73 ? 12.176 3.629 -6.873 1.00 94.94 73 ILE A O 1
ATOM 594 N N . GLU A 1 74 ? 11.083 5.199 -8.056 1.00 96.88 74 GLU A N 1
ATOM 595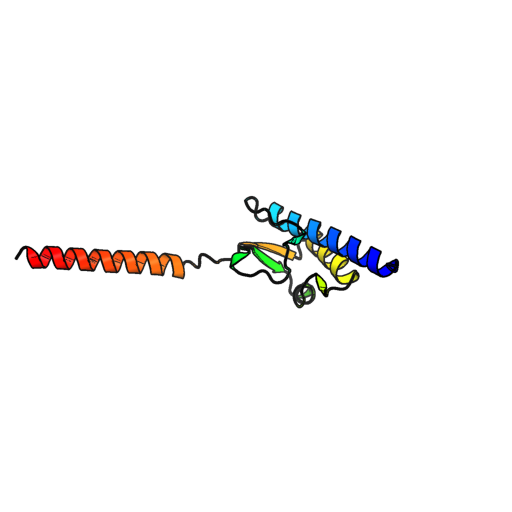 C CA . GLU A 1 74 ? 10.956 6.199 -6.993 1.00 96.88 74 GLU A CA 1
ATOM 596 C C . GLU A 1 74 ? 10.233 5.641 -5.762 1.00 96.88 74 GLU A C 1
ATOM 598 O O . GLU A 1 74 ? 10.756 5.733 -4.657 1.00 96.88 74 GLU A O 1
ATOM 603 N N . LEU A 1 75 ? 9.117 4.923 -5.948 1.00 97.12 75 LEU A N 1
ATOM 604 C CA . LEU A 1 75 ? 8.440 4.205 -4.859 1.00 97.12 75 LEU A CA 1
ATOM 605 C C . LEU A 1 75 ? 9.381 3.245 -4.119 1.00 97.12 75 LEU A C 1
ATOM 607 O O . LEU A 1 75 ? 9.337 3.153 -2.895 1.00 97.12 75 LEU A O 1
ATOM 611 N N . ARG A 1 76 ? 10.231 2.502 -4.839 1.00 97.00 76 ARG A N 1
ATOM 612 C CA . ARG A 1 76 ? 11.164 1.563 -4.199 1.00 97.00 76 ARG A CA 1
ATOM 613 C C . ARG A 1 76 ? 12.283 2.267 -3.444 1.00 97.00 76 ARG A C 1
ATOM 615 O O . ARG A 1 76 ? 12.676 1.763 -2.397 1.00 97.00 76 ARG A O 1
ATOM 622 N N . GLU A 1 77 ? 12.801 3.381 -3.950 1.00 97.31 77 GLU A N 1
ATOM 623 C CA . GLU A 1 77 ? 13.809 4.163 -3.224 1.00 97.31 77 GLU A CA 1
ATOM 624 C C . GLU A 1 77 ? 13.198 4.818 -1.981 1.00 97.31 77 GLU A C 1
ATOM 626 O O . GLU A 1 77 ? 13.721 4.642 -0.882 1.00 97.31 77 GLU A O 1
ATOM 631 N N . ALA A 1 78 ? 12.012 5.417 -2.104 1.00 97.06 78 ALA A N 1
ATOM 632 C CA . ALA A 1 78 ? 11.301 6.006 -0.974 1.00 97.06 78 ALA A CA 1
ATOM 633 C C . ALA A 1 78 ? 10.983 4.978 0.134 1.00 97.06 78 ALA A C 1
ATOM 635 O O . ALA A 1 78 ? 11.018 5.315 1.320 1.00 97.06 78 ALA A O 1
ATOM 636 N N . LEU A 1 79 ? 10.717 3.711 -0.226 1.00 96.69 79 LEU A N 1
ATOM 637 C CA . LEU A 1 79 ? 10.583 2.609 0.741 1.00 96.69 79 LEU A CA 1
ATOM 638 C C . LEU A 1 79 ? 11.892 2.335 1.489 1.00 96.69 79 LEU A C 1
ATOM 640 O O . LEU A 1 79 ? 11.870 2.145 2.704 1.00 96.69 79 LEU A O 1
ATOM 644 N N . LYS A 1 80 ? 13.027 2.291 0.781 1.00 96.06 80 LYS A N 1
ATOM 645 C CA . LYS A 1 80 ? 14.347 2.031 1.385 1.00 96.06 80 LYS A CA 1
ATOM 646 C C . LYS A 1 80 ? 14.775 3.158 2.317 1.00 96.06 80 LYS A C 1
ATOM 648 O O . LYS A 1 80 ? 15.351 2.896 3.367 1.00 96.06 80 LYS A O 1
ATOM 653 N N . GLU A 1 81 ? 14.473 4.397 1.945 1.00 95.94 81 GLU A N 1
ATOM 654 C CA . GLU A 1 81 ? 14.753 5.587 2.751 1.00 95.94 81 GLU A CA 1
ATOM 655 C C . GLU A 1 81 ? 13.800 5.741 3.948 1.00 95.94 81 GLU A C 1
ATOM 657 O O . GLU A 1 81 ? 13.995 6.617 4.793 1.00 95.94 81 GLU A O 1
ATOM 662 N N . GLY A 1 82 ? 12.737 4.931 4.015 1.00 94.81 82 GLY A N 1
ATOM 663 C CA . GLY A 1 82 ? 11.677 5.069 5.013 1.00 94.81 82 GLY A CA 1
ATOM 664 C C . GLY A 1 82 ? 10.844 6.344 4.842 1.00 94.81 82 GLY A C 1
ATOM 665 O O . GLY A 1 82 ? 10.141 6.749 5.769 1.00 94.81 82 GLY A O 1
ATOM 666 N N . ALA A 1 83 ? 10.917 6.993 3.675 1.00 96.75 83 ALA A N 1
ATOM 667 C CA . ALA A 1 83 ? 10.091 8.145 3.326 1.00 96.75 83 ALA A CA 1
ATOM 668 C C . ALA A 1 83 ? 8.624 7.753 3.118 1.00 96.75 83 ALA A C 1
ATOM 670 O O . ALA A 1 83 ? 7.742 8.593 3.312 1.00 96.75 83 ALA A O 1
ATOM 671 N N . ILE A 1 84 ? 8.379 6.484 2.773 1.00 97.19 84 ILE A N 1
ATOM 672 C CA . ILE A 1 84 ? 7.055 5.867 2.730 1.00 97.19 84 ILE A CA 1
ATOM 673 C C . ILE A 1 84 ? 7.052 4.550 3.509 1.00 97.19 84 ILE A C 1
ATOM 675 O O . ILE A 1 84 ? 8.023 3.792 3.475 1.00 97.19 84 ILE A O 1
ATOM 679 N N . LYS A 1 85 ? 5.955 4.267 4.212 1.00 96.69 85 LYS A N 1
ATOM 680 C CA . LYS A 1 85 ? 5.761 3.011 4.945 1.00 96.69 85 LYS A CA 1
ATOM 681 C C . LYS A 1 85 ? 4.286 2.671 5.096 1.00 96.69 85 LYS A C 1
ATOM 683 O O . LYS A 1 85 ? 3.441 3.564 5.175 1.00 96.69 85 LYS A O 1
ATOM 688 N N . ALA A 1 86 ? 3.985 1.382 5.165 1.00 96.62 86 ALA A N 1
ATOM 689 C CA . ALA A 1 86 ? 2.650 0.920 5.504 1.00 96.62 86 ALA A CA 1
ATOM 690 C C . ALA A 1 86 ? 2.339 1.179 6.988 1.00 96.62 86 ALA A C 1
ATOM 692 O O . ALA A 1 86 ? 3.185 0.975 7.860 1.00 96.62 86 ALA A O 1
ATOM 693 N N . THR A 1 87 ? 1.110 1.590 7.278 1.00 94.44 87 THR A N 1
ATOM 694 C CA . THR A 1 87 ? 0.561 1.717 8.634 1.00 94.44 87 THR A CA 1
ATOM 695 C C . THR A 1 87 ? -0.778 0.992 8.721 1.00 94.44 87 THR A C 1
ATOM 697 O O . THR A 1 87 ? -1.401 0.678 7.703 1.00 94.44 87 THR A O 1
ATOM 700 N N . ARG A 1 88 ? -1.224 0.664 9.939 1.00 90.81 88 ARG A N 1
ATOM 701 C CA . ARG A 1 88 ? -2.563 0.096 10.138 1.00 90.81 88 ARG A CA 1
ATOM 702 C C . ARG A 1 8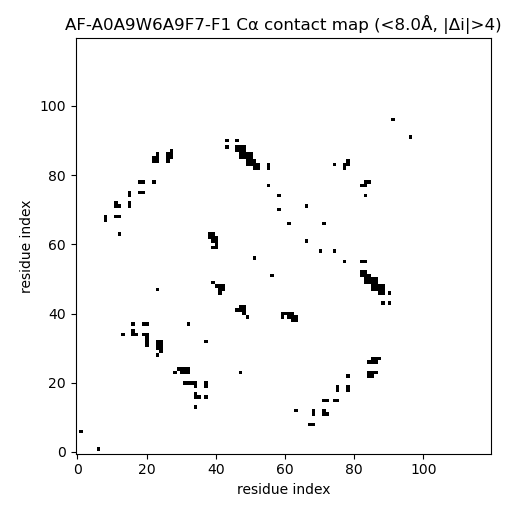8 ? -3.595 1.163 9.812 1.00 90.81 88 ARG A C 1
ATOM 704 O O . ARG A 1 88 ? -3.485 2.280 10.300 1.00 90.81 88 ARG A O 1
ATOM 711 N N . THR A 1 89 ? -4.622 0.801 9.054 1.00 85.38 89 THR A N 1
ATOM 712 C CA . THR A 1 89 ? -5.812 1.650 8.990 1.00 85.38 89 THR A CA 1
ATOM 713 C C . THR A 1 89 ? -6.519 1.607 10.338 1.00 85.38 89 THR A C 1
ATOM 715 O O . THR A 1 89 ? -6.832 0.518 10.824 1.00 85.38 89 THR A O 1
ATOM 718 N N . HIS A 1 90 ? -6.834 2.764 10.905 1.00 64.31 90 HIS A N 1
ATOM 719 C CA . HIS A 1 90 ? -7.579 2.910 12.159 1.00 64.31 90 HIS A CA 1
ATOM 720 C C . HIS A 1 90 ? -9.084 2.581 12.018 1.00 64.31 90 HIS A C 1
ATOM 722 O O . HIS A 1 90 ? -9.937 3.360 12.431 1.00 64.31 90 HIS A O 1
ATOM 728 N N . ASN A 1 91 ? -9.441 1.452 11.396 1.00 57.47 91 ASN A N 1
ATOM 729 C CA . ASN A 1 91 ? -10.845 1.121 11.102 1.00 57.47 91 ASN A CA 1
ATOM 730 C C . ASN A 1 91 ? -11.595 0.396 12.215 1.00 57.47 91 ASN A C 1
ATOM 732 O O . ASN A 1 91 ? -12.791 0.160 12.079 1.00 57.47 91 ASN A O 1
ATOM 736 N N . GLU A 1 92 ? -10.954 0.156 13.348 1.00 52.41 92 GLU A N 1
ATOM 737 C CA . GLU A 1 92 ? -11.660 0.201 14.623 1.00 52.41 92 GLU A CA 1
ATOM 738 C C . GLU A 1 92 ? -11.499 1.627 15.130 1.00 52.41 92 GLU A C 1
ATOM 740 O O . GLU A 1 92 ? -10.634 1.936 15.945 1.00 52.41 92 GLU A O 1
ATOM 745 N N . SER A 1 93 ? -12.286 2.551 14.569 1.00 48.88 93 SER A N 1
ATOM 746 C CA . SER A 1 93 ? -12.461 3.831 15.242 1.00 48.88 93 SER A CA 1
ATOM 747 C C . SER A 1 93 ? -12.948 3.488 16.653 1.00 48.88 93 SER A C 1
ATOM 749 O O . SER A 1 93 ? -13.961 2.783 16.750 1.00 48.88 93 SER A O 1
ATOM 751 N N . PRO A 1 94 ? -12.278 3.952 17.726 1.00 54.88 94 PRO A N 1
ATOM 752 C CA . PRO A 1 94 ? -12.748 3.745 19.092 1.00 54.88 94 PRO A CA 1
ATOM 753 C C . PRO A 1 94 ? -14.224 4.122 19.236 1.00 54.88 94 PRO A C 1
ATOM 755 O O . PRO A 1 94 ? -14.951 3.472 19.972 1.00 54.88 94 PRO A O 1
ATOM 758 N N . ASP A 1 95 ? -14.709 5.082 18.440 1.00 61.78 95 ASP A N 1
ATOM 759 C CA . ASP A 1 95 ? -16.116 5.473 18.392 1.00 61.78 95 ASP A CA 1
ATOM 760 C C . ASP A 1 95 ? -17.057 4.354 17.938 1.00 61.78 95 ASP A C 1
ATOM 762 O O . ASP A 1 95 ? -18.201 4.321 18.375 1.00 61.78 95 ASP A O 1
ATOM 766 N N . THR A 1 96 ? -16.642 3.448 17.050 1.00 65.44 96 THR A N 1
ATOM 767 C CA . THR A 1 96 ? -17.520 2.374 16.552 1.00 65.44 96 THR A CA 1
ATOM 768 C C . THR A 1 96 ? -17.661 1.261 17.580 1.00 65.44 96 THR A C 1
ATOM 770 O O . THR A 1 96 ? -18.775 0.793 17.817 1.00 65.44 96 THR A O 1
ATOM 773 N N . GLU A 1 97 ? -16.565 0.869 18.229 1.00 73.56 97 GLU A N 1
ATOM 774 C CA . GLU A 1 97 ? -16.616 -0.074 19.350 1.00 73.56 97 GLU A CA 1
ATOM 775 C C . GLU A 1 97 ? -17.321 0.541 20.557 1.00 73.56 97 GLU A C 1
ATOM 777 O O . GLU A 1 97 ? -18.227 -0.070 21.118 1.00 73.56 97 GLU A O 1
ATOM 782 N N . TRP A 1 98 ? -17.005 1.793 20.889 1.00 76.31 98 TRP A N 1
ATOM 783 C CA . TRP A 1 98 ? -17.663 2.535 21.958 1.00 76.31 98 TRP A CA 1
ATOM 784 C C . TRP A 1 98 ? -19.164 2.702 21.709 1.00 76.31 98 TRP A C 1
ATOM 786 O O . TRP A 1 98 ? -19.957 2.525 22.627 1.00 76.31 98 TRP A O 1
ATOM 796 N N . ARG A 1 99 ? -19.592 2.983 20.469 1.00 79.50 99 ARG A N 1
ATOM 797 C CA . ARG A 1 99 ? -21.022 3.046 20.109 1.00 79.50 99 ARG A CA 1
ATOM 798 C C . ARG A 1 99 ? -21.716 1.696 20.261 1.00 79.50 99 ARG A C 1
ATOM 800 O O . ARG A 1 99 ? -22.852 1.677 20.722 1.00 79.50 99 ARG A O 1
ATOM 807 N N . LYS A 1 100 ? -21.058 0.589 19.897 1.00 84.69 100 LYS A N 1
ATOM 808 C CA . LYS A 1 100 ? -21.603 -0.764 20.100 1.00 84.69 100 LYS A CA 1
ATOM 809 C C . LYS A 1 100 ? -21.742 -1.087 21.586 1.00 84.69 100 LYS A C 1
ATOM 811 O O . LYS A 1 100 ? -22.834 -1.441 22.015 1.00 84.69 100 LYS A O 1
ATOM 816 N N . LEU A 1 101 ? -20.680 -0.879 22.365 1.00 88.25 101 LEU A N 1
ATOM 817 C CA . LEU A 1 101 ? -20.678 -1.101 23.814 1.00 88.25 101 LEU A CA 1
ATOM 818 C C . LEU A 1 101 ? -21.717 -0.228 24.523 1.00 88.25 101 LEU A C 1
ATOM 820 O O . LEU A 1 101 ? -22.427 -0.698 25.407 1.00 88.25 101 LEU A O 1
ATOM 824 N N . LYS A 1 102 ? -21.854 1.035 24.105 1.00 92.06 102 LYS A N 1
ATOM 825 C CA . LYS A 1 102 ? -22.868 1.944 24.639 1.00 92.06 102 LYS A CA 1
ATOM 826 C C . LYS A 1 102 ? -24.285 1.457 24.334 1.00 92.06 102 LYS A C 1
ATOM 828 O O . LYS A 1 102 ? -25.107 1.426 25.238 1.00 92.06 102 LYS A O 1
ATOM 833 N N . ALA A 1 103 ? -24.555 1.025 23.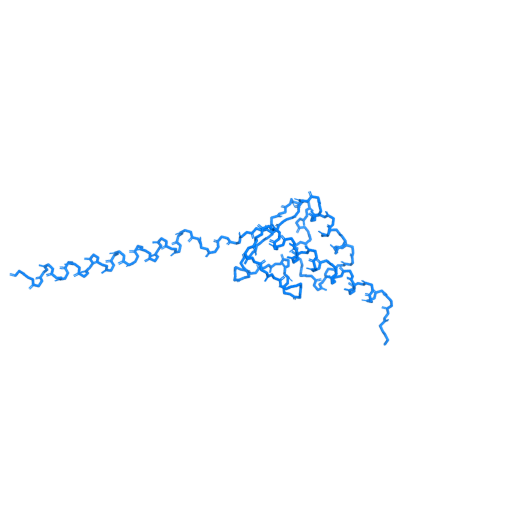102 1.00 91.38 103 ALA A N 1
ATOM 834 C CA . ALA A 1 103 ? -25.861 0.480 22.734 1.00 91.38 103 ALA A CA 1
ATOM 835 C C . ALA A 1 103 ? -26.197 -0.817 23.497 1.00 91.38 103 ALA A C 1
ATOM 837 O O . ALA A 1 103 ? -27.341 -1.007 23.909 1.00 91.38 103 ALA A O 1
ATOM 838 N N . GLU A 1 104 ? -25.214 -1.696 23.718 1.00 94.56 104 GLU A N 1
ATOM 839 C CA . GLU A 1 104 ? -25.386 -2.896 24.549 1.00 94.56 104 GLU A CA 1
ATOM 840 C C . GLU A 1 104 ? -25.690 -2.551 26.010 1.00 94.56 104 GLU A C 1
ATOM 842 O O . GLU A 1 104 ? -26.596 -3.149 26.598 1.00 94.56 104 GLU A O 1
ATOM 847 N N . LEU A 1 105 ? -24.972 -1.577 26.579 1.00 94.69 105 LEU A N 1
ATOM 848 C CA . LEU A 1 105 ? -25.186 -1.108 27.946 1.00 94.69 105 LEU A CA 1
ATOM 849 C C . LEU A 1 105 ? -26.571 -0.471 28.110 1.00 94.69 105 LEU A C 1
ATOM 851 O O . LEU A 1 105 ? -27.302 -0.847 29.022 1.00 94.69 105 LEU A O 1
ATOM 855 N N . ASP A 1 106 ? -26.961 0.424 27.200 1.00 94.00 106 ASP A N 1
ATOM 856 C CA . ASP A 1 106 ? -28.281 1.066 27.209 1.00 94.00 106 ASP A CA 1
ATOM 857 C C . ASP A 1 106 ? -29.400 0.009 27.111 1.00 94.00 106 ASP A C 1
ATOM 859 O O . ASP A 1 106 ? -30.379 0.046 27.858 1.00 94.00 106 ASP A O 1
ATOM 863 N N . GLY A 1 107 ? -29.228 -1.003 26.252 1.00 95.06 107 GLY A N 1
ATOM 864 C CA . GLY A 1 107 ? -30.160 -2.125 26.150 1.00 95.06 107 GLY A CA 1
ATOM 865 C C . GLY A 1 107 ? -30.220 -2.992 27.414 1.00 95.06 107 GLY A C 1
ATOM 866 O O . GLY A 1 107 ? -31.290 -3.490 27.761 1.00 95.06 107 GLY A O 1
ATOM 867 N N . ALA A 1 108 ? -29.097 -3.187 28.110 1.00 94.12 108 ALA A N 1
ATOM 868 C CA . ALA A 1 108 ? -29.064 -3.905 29.383 1.00 94.12 108 ALA A CA 1
ATOM 869 C C . ALA A 1 108 ? -29.783 -3.135 30.496 1.00 94.12 108 ALA A C 1
ATOM 871 O O . ALA A 1 108 ? -30.577 -3.735 31.218 1.00 94.12 108 ALA A O 1
ATOM 872 N N . CYS A 1 109 ? -29.570 -1.821 30.586 1.00 91.19 109 CYS A N 1
ATOM 873 C CA . CYS A 1 109 ? -30.259 -0.956 31.543 1.00 91.19 109 CYS A CA 1
ATOM 874 C C . CYS A 1 109 ? -31.781 -0.982 31.349 1.00 91.19 109 CYS A C 1
ATOM 876 O O . CYS A 1 10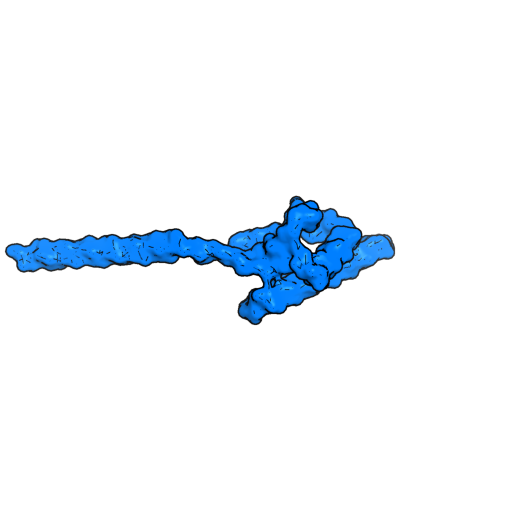9 ? -32.513 -1.101 32.327 1.00 91.19 109 CYS A O 1
ATOM 878 N N . ASN A 1 110 ? -32.260 -0.951 30.101 1.00 90.31 110 ASN A N 1
ATOM 879 C CA . ASN A 1 110 ? -33.697 -1.023 29.818 1.00 90.31 110 ASN A CA 1
ATOM 880 C C . ASN A 1 110 ? -34.320 -2.347 30.291 1.00 90.31 110 ASN A C 1
ATOM 882 O O . ASN A 1 110 ? -35.370 -2.331 30.923 1.00 90.31 110 ASN A O 1
ATOM 886 N N . ARG A 1 111 ? -33.645 -3.484 30.064 1.00 90.38 111 ARG A N 1
ATOM 887 C CA . ARG A 1 111 ? -34.126 -4.796 30.540 1.00 90.38 111 ARG A CA 1
ATOM 888 C C . ARG A 1 111 ? -34.182 -4.887 32.064 1.00 90.38 111 ARG A C 1
ATOM 890 O O . ARG A 1 111 ? -35.081 -5.520 32.602 1.00 90.38 111 ARG A O 1
ATOM 897 N N . VAL A 1 112 ? -33.217 -4.284 32.760 1.00 89.31 112 VAL A N 1
ATOM 898 C CA . VAL A 1 112 ? -33.223 -4.236 34.231 1.00 89.31 112 VAL A CA 1
ATOM 8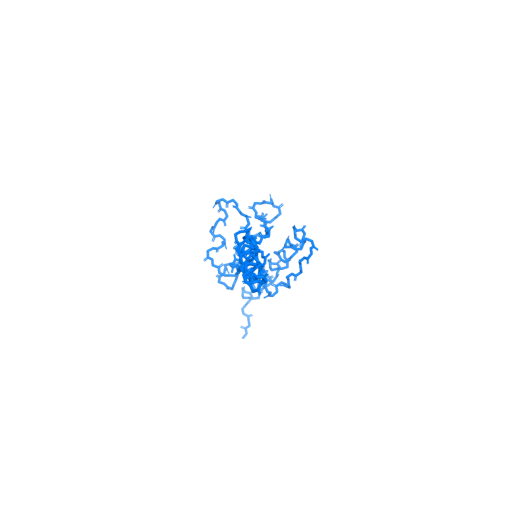99 C C . VAL A 1 112 ? -34.413 -3.416 34.730 1.00 89.31 112 VAL A C 1
ATOM 901 O O . VAL A 1 112 ? -35.128 -3.880 35.611 1.00 89.31 112 VAL A O 1
ATOM 904 N N . ALA A 1 113 ? -34.682 -2.261 34.117 1.00 83.44 113 ALA A N 1
ATOM 905 C CA . ALA A 1 113 ? -35.819 -1.418 34.483 1.00 83.44 113 ALA A CA 1
ATOM 906 C C . ALA A 1 113 ? -37.181 -2.109 34.258 1.00 83.44 113 ALA A C 1
ATOM 908 O O . ALA A 1 113 ? -38.089 -1.949 35.070 1.00 83.44 113 ALA A O 1
ATOM 909 N N . GLU A 1 114 ? -37.325 -2.897 33.187 1.00 83.44 114 GLU A N 1
ATOM 910 C CA . GLU A 1 114 ? -38.533 -3.699 32.931 1.00 83.44 114 GLU A CA 1
ATOM 911 C C . GLU A 1 114 ? -38.743 -4.769 34.016 1.00 83.44 114 GLU A C 1
ATOM 913 O O . GLU A 1 114 ? -39.832 -4.873 34.577 1.00 83.44 114 GLU A O 1
ATOM 918 N N . LEU A 1 115 ? -37.687 -5.500 34.387 1.00 80.00 115 LEU A N 1
ATOM 919 C CA . LEU A 1 115 ? -37.749 -6.529 35.433 1.00 80.00 115 LEU A CA 1
ATOM 920 C C . L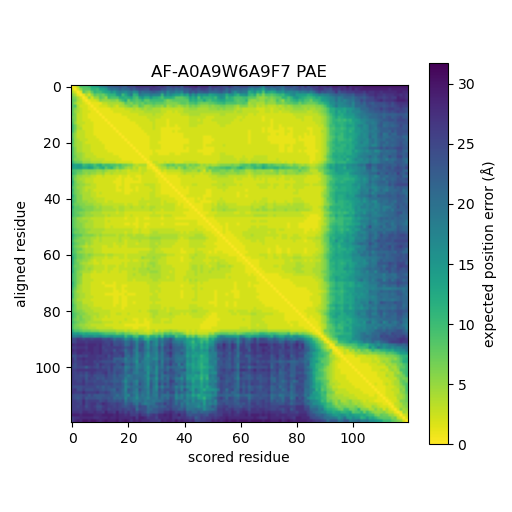EU A 1 115 ? -38.033 -5.955 36.829 1.00 80.00 115 LEU A C 1
ATOM 922 O O . LEU A 1 115 ? -38.684 -6.606 37.643 1.00 80.00 115 LEU A O 1
ATOM 926 N N . GLU A 1 116 ? -37.542 -4.751 37.124 1.00 77.25 116 GLU A N 1
ATOM 927 C CA . GLU A 1 116 ? -37.813 -4.062 38.390 1.00 77.25 116 GLU A CA 1
ATOM 928 C C . GLU A 1 116 ? -39.256 -3.536 38.470 1.00 77.25 116 GLU A C 1
ATOM 930 O O . GLU A 1 116 ? -39.834 -3.523 39.556 1.00 77.25 116 GLU A O 1
ATOM 935 N N . GLY A 1 117 ? -39.856 -3.156 37.336 1.00 71.44 117 GLY A N 1
ATOM 936 C CA . GLY A 1 117 ? -41.246 -2.697 37.259 1.00 71.44 117 GLY A CA 1
ATOM 937 C C . GLY A 1 117 ? -42.291 -3.819 37.292 1.00 71.44 117 GLY A C 1
ATOM 938 O O . GLY A 1 117 ? -43.395 -3.600 37.778 1.00 71.44 117 GLY A O 1
ATOM 939 N N . GLU A 1 118 ? -41.959 -5.022 36.816 1.00 61.94 118 GLU A N 1
ATOM 940 C CA . GLU A 1 118 ? -42.852 -6.197 36.855 1.00 61.94 118 GLU A CA 1
ATOM 941 C C . GLU A 1 118 ? -42.933 -6.866 38.239 1.00 61.94 118 GLU A C 1
ATOM 943 O O . GLU A 1 118 ? -43.810 -7.696 38.480 1.00 61.94 118 GLU A O 1
ATOM 948 N N . ASN A 1 119 ? -42.022 -6.515 39.151 1.00 56.59 119 ASN A N 1
ATOM 949 C CA . ASN A 1 119 ? -41.907 -7.106 40.486 1.00 56.59 119 ASN A CA 1
ATOM 950 C C . ASN A 1 119 ? -42.502 -6.215 41.604 1.00 56.59 119 ASN A C 1
ATOM 952 O O . ASN A 1 119 ? -42.267 -6.484 42.786 1.00 56.59 119 ASN A O 1
ATOM 956 N N . GLN A 1 120 ? -43.236 -5.155 41.233 1.00 51.12 120 GLN A N 1
ATOM 957 C CA . GLN A 1 120 ? -43.998 -4.254 42.117 1.00 51.12 120 GLN A CA 1
ATOM 958 C C . GLN A 1 120 ? -45.504 -4.502 42.007 1.00 51.12 120 GLN A C 1
ATOM 960 O O . GLN A 1 120 ? -46.175 -4.385 43.059 1.00 51.12 120 GLN A O 1
#

Nearest PDB structures (foldseek):
  4u2m-assembly4_D  TM=2.045E-01  e=7.064E+00  Homo sapiens

Organism: Aspergillus niger (NCBI:txid5061)

Foldseek 3Di:
DDDPQNVLLVVLLLVLLVLQQVLCCVAVVVDGDHSVRDWLDDDVVSFKHKDADPVLVVLSPDTSVPDDSVSSVVSNVCSVVVRMGIDTDVVPPVCVVVVVVVVVVVVVVVVVVVVVVVVD

Sequence (120 aa):
MSNPGNKNRRIERDNCREALSKNIYDMLSDKVVAPSKVRLQPSPSDGYEWSYKESESHLFKKPLSELSTNNYIELREALKEGAIKATRTHNESPDTEWRKLKAELDGACNRVAELEGENQ

Secondary structure (DSSP, 8-state):
---HHHHHHHHHHHHHHHHHHHHHHHHSTT----GGG--SS--GGG-EEEEE-GGGGGGGSS-TTT--HHHHHHHHHHHHTTSEEEEE---S-HHHHHHHHHHHHHHHHHHHHHHHHTT-

Mean predicted aligned error: 9.97 Å

Radius of gyration: 22.92 Å; Cα contacts (8 Å, |Δi|>4): 108; chains: 1; bounding box: 59×26×72 Å